Protein AF-A0AB38PI95-F1 (afdb_monomer)

Foldseek 3Di:
DPDPPPDVVVVVVVLVVVLVVVVVVDDPVLQVVLCVVVPVVDDSSVSSVVCVVCVVVSVPDDD

Secondary structure (DSSP, 8-state):
-------TTTHHHHHHHHHHHHHHTS-HHHHHHHHHHT-TT--HHHHHHHHHHTHHHHHS---

Structure (mmCIF, N/CA/C/O backbone):
data_AF-A0AB38PI95-F1
#
_entry.id   AF-A0AB38PI95-F1
#
loop_
_atom_site.group_PDB
_atom_site.id
_atom_site.type_symbol
_atom_site.label_atom_id
_atom_site.label_alt_id
_atom_site.label_comp_id
_atom_site.label_asym_id
_atom_site.label_entity_id
_atom_site.label_seq_id
_atom_site.pdbx_PDB_ins_code
_atom_site.Cartn_x
_atom_site.Cartn_y
_atom_site.Cartn_z
_atom_site.occupancy
_atom_site.B_iso_or_equiv
_atom_site.auth_seq_id
_atom_site.auth_comp_id
_atom_site.auth_asym_id
_atom_site.auth_atom_id
_atom_site.pdbx_PDB_model_num
ATOM 1 N N . MET A 1 1 ? 8.445 27.034 -15.516 1.00 39.47 1 MET A N 1
ATOM 2 C CA . MET A 1 1 ? 8.131 26.077 -16.598 1.00 39.47 1 MET A CA 1
ATOM 3 C C . MET A 1 1 ? 8.891 24.792 -16.307 1.00 39.47 1 MET A C 1
ATOM 5 O O . MET A 1 1 ? 10.079 24.740 -16.584 1.00 39.47 1 MET A O 1
ATOM 9 N N . ILE A 1 2 ? 8.262 23.811 -15.653 1.00 49.94 2 ILE A N 1
ATOM 10 C CA . ILE A 1 2 ? 8.874 22.488 -15.448 1.00 49.94 2 ILE A CA 1
ATOM 11 C C . ILE A 1 2 ? 8.563 21.690 -16.713 1.00 49.94 2 ILE A C 1
ATOM 13 O O . ILE A 1 2 ? 7.427 21.279 -16.934 1.00 49.94 2 ILE A O 1
ATOM 17 N N . THR A 1 3 ? 9.546 21.576 -17.599 1.00 45.19 3 THR A N 1
ATOM 18 C CA . THR A 1 3 ? 9.450 20.798 -18.836 1.00 45.19 3 THR A CA 1
ATOM 19 C C . THR A 1 3 ? 9.489 19.314 -18.498 1.00 45.19 3 THR A C 1
ATOM 21 O O . THR A 1 3 ? 10.548 18.770 -18.195 1.00 45.19 3 THR A O 1
ATOM 24 N N . ILE A 1 4 ? 8.328 18.663 -18.536 1.00 55.09 4 ILE A N 1
ATOM 25 C CA . ILE A 1 4 ? 8.218 17.207 -18.439 1.00 55.09 4 ILE A CA 1
ATOM 26 C C . ILE A 1 4 ? 8.446 16.647 -19.845 1.00 55.09 4 ILE A C 1
ATOM 28 O O . ILE A 1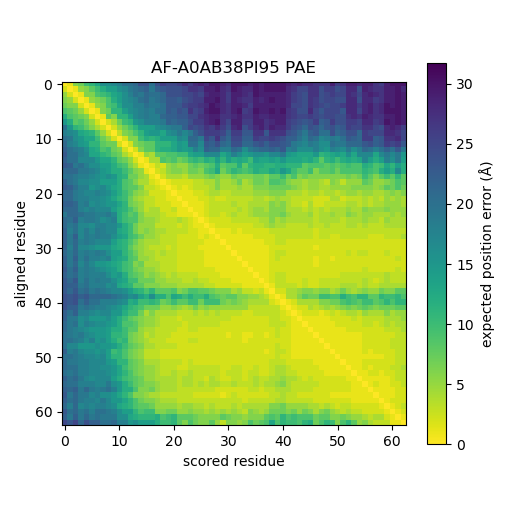 4 ? 7.515 16.506 -20.636 1.00 55.09 4 ILE A O 1
ATOM 32 N N . THR A 1 5 ? 9.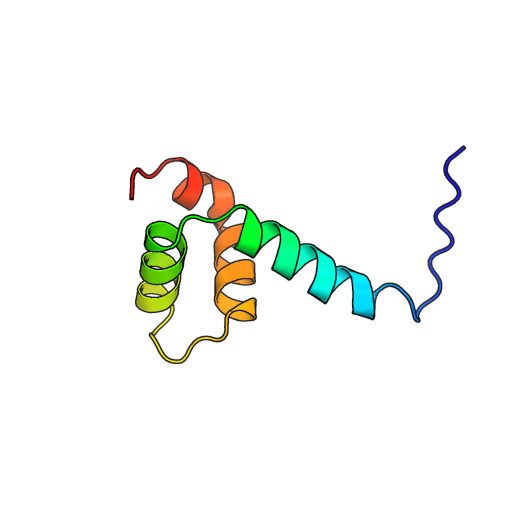701 16.363 -20.183 1.00 49.50 5 THR A N 1
ATOM 33 C CA . THR A 1 5 ? 10.034 15.591 -21.384 1.00 49.50 5 THR A CA 1
ATOM 34 C C . THR A 1 5 ? 9.679 14.133 -21.106 1.00 49.50 5 THR A C 1
ATOM 36 O O . THR A 1 5 ? 10.436 13.407 -20.464 1.00 49.50 5 THR A O 1
ATOM 39 N N . THR A 1 6 ? 8.504 13.690 -21.549 1.00 50.00 6 THR A N 1
ATOM 40 C CA . THR A 1 6 ? 8.100 12.281 -21.481 1.00 50.00 6 THR A CA 1
ATOM 41 C C . THR A 1 6 ? 8.846 11.489 -22.549 1.00 50.00 6 THR A C 1
ATOM 43 O O . THR A 1 6 ? 8.363 11.297 -23.664 1.00 50.00 6 THR A O 1
ATOM 46 N N . ILE A 1 7 ? 10.056 11.047 -22.216 1.00 51.81 7 ILE A N 1
ATOM 47 C CA . ILE A 1 7 ? 10.797 10.062 -23.002 1.00 51.81 7 ILE A CA 1
ATOM 48 C C . ILE A 1 7 ? 10.262 8.689 -22.587 1.00 51.81 7 ILE A C 1
ATOM 50 O O . ILE A 1 7 ? 10.261 8.351 -21.403 1.00 51.81 7 ILE A O 1
ATOM 54 N N . ALA A 1 8 ? 9.810 7.888 -23.550 1.00 52.50 8 ALA A N 1
ATOM 55 C CA . ALA A 1 8 ? 9.209 6.567 -23.339 1.00 52.50 8 ALA A CA 1
ATOM 56 C C . ALA A 1 8 ? 10.109 5.543 -22.597 1.00 52.50 8 ALA A C 1
ATOM 58 O O . ALA A 1 8 ? 9.647 4.454 -22.276 1.00 52.50 8 ALA A O 1
ATOM 59 N N . GLY A 1 9 ? 11.362 5.890 -22.271 1.00 43.66 9 GLY A N 1
ATOM 60 C CA . GLY A 1 9 ? 12.268 5.105 -21.420 1.00 43.66 9 GLY A CA 1
ATOM 61 C C . GLY A 1 9 ? 12.269 5.473 -19.926 1.00 43.66 9 GLY A C 1
ATOM 62 O O . GLY A 1 9 ? 12.804 4.711 -19.130 1.00 43.66 9 GLY A O 1
ATOM 63 N N . CYS A 1 10 ? 11.660 6.593 -19.513 1.00 48.41 10 CYS A N 1
ATOM 64 C CA . CYS A 1 10 ? 11.644 7.035 -18.104 1.00 48.41 10 CYS A CA 1
ATOM 65 C C . CYS A 1 10 ? 10.343 6.679 -17.367 1.00 48.41 10 CYS A C 1
ATOM 67 O O . CYS A 1 10 ? 10.305 6.650 -16.140 1.00 48.41 10 CYS A O 1
ATOM 69 N N . ILE A 1 11 ? 9.273 6.367 -18.101 1.00 50.44 11 ILE A N 1
ATOM 70 C CA . ILE A 1 11 ? 7.984 5.988 -17.502 1.00 50.44 11 ILE A CA 1
ATOM 71 C C . ILE A 1 11 ? 8.080 4.612 -16.811 1.00 50.44 11 ILE A C 1
ATOM 73 O O . ILE A 1 11 ? 7.363 4.353 -15.848 1.00 50.44 11 ILE A O 1
ATOM 77 N N . TYR A 1 12 ? 9.000 3.742 -17.249 1.00 44.91 12 TYR A N 1
ATOM 78 C CA . TYR A 1 12 ? 9.153 2.404 -16.669 1.00 44.91 12 TYR A CA 1
ATOM 79 C C . TYR A 1 12 ? 9.880 2.408 -15.311 1.00 44.91 12 TYR A C 1
ATOM 81 O O . TYR A 1 12 ? 9.547 1.599 -14.448 1.00 44.91 12 TYR A O 1
ATOM 89 N N . ALA A 1 13 ? 10.812 3.346 -15.089 1.00 48.94 13 ALA A N 1
ATOM 90 C CA . ALA A 1 13 ? 11.471 3.537 -13.791 1.00 48.94 13 ALA A CA 1
ATOM 91 C C . ALA A 1 13 ? 10.537 4.197 -12.760 1.00 48.94 13 ALA A C 1
ATOM 93 O O . ALA A 1 13 ? 10.523 3.806 -11.594 1.00 48.94 13 ALA A O 1
ATOM 94 N N . GLY A 1 14 ? 9.665 5.108 -13.212 1.00 52.56 14 GLY A N 1
ATOM 95 C CA . GLY A 1 14 ? 8.747 5.833 -12.333 1.00 52.56 14 GLY A CA 1
ATOM 96 C C . GLY A 1 14 ? 7.756 4.943 -11.577 1.00 52.56 14 GLY A C 1
ATOM 97 O O . GLY A 1 14 ? 7.368 5.285 -10.466 1.00 52.56 14 GLY A O 1
ATOM 98 N N . ASN A 1 15 ? 7.369 3.783 -12.121 1.00 57.41 15 ASN A N 1
ATOM 99 C CA . ASN A 1 15 ? 6.511 2.842 -11.391 1.00 57.41 15 ASN A CA 1
ATOM 100 C C . ASN A 1 15 ? 7.256 2.119 -10.262 1.00 57.41 15 ASN A C 1
ATOM 102 O O . ASN A 1 15 ? 6.651 1.848 -9.229 1.00 57.41 15 ASN A O 1
ATOM 106 N N . VAL A 1 16 ? 8.547 1.818 -10.433 1.00 61.53 16 VAL A N 1
ATOM 107 C CA . VAL A 1 16 ? 9.353 1.187 -9.377 1.00 61.53 16 VAL A CA 1
ATOM 108 C C . VAL A 1 16 ? 9.618 2.196 -8.263 1.00 61.53 16 VAL A C 1
ATOM 110 O O . VAL A 1 16 ? 9.327 1.899 -7.111 1.00 61.53 16 VAL A O 1
ATOM 113 N N . GLU A 1 17 ? 10.046 3.412 -8.610 1.00 66.31 17 GLU A N 1
ATOM 114 C CA . GLU A 1 17 ? 10.286 4.491 -7.640 1.00 66.31 17 GLU A CA 1
ATOM 115 C C . GLU A 1 17 ? 9.005 4.906 -6.899 1.00 66.31 17 GLU A C 1
ATOM 117 O O . GLU A 1 17 ? 9.021 5.145 -5.693 1.00 66.31 17 GLU A O 1
ATOM 122 N N . ARG A 1 18 ? 7.859 4.944 -7.591 1.00 69.25 18 ARG A N 1
ATOM 123 C CA . ARG A 1 18 ? 6.568 5.260 -6.967 1.00 69.25 18 ARG A CA 1
ATOM 124 C C . ARG A 1 18 ? 6.073 4.140 -6.058 1.00 69.25 18 ARG A C 1
ATOM 126 O O . ARG A 1 18 ? 5.521 4.433 -5.000 1.00 69.25 18 ARG A O 1
ATOM 133 N N . ASN A 1 19 ? 6.249 2.880 -6.454 1.00 79.38 19 ASN A N 1
ATOM 134 C CA . ASN A 1 19 ? 5.891 1.749 -5.602 1.00 79.38 19 ASN A CA 1
ATOM 135 C C . ASN A 1 19 ? 6.770 1.711 -4.349 1.00 79.38 19 ASN A C 1
ATOM 137 O O . ASN A 1 19 ? 6.244 1.508 -3.260 1.00 79.38 19 ASN A O 1
ATOM 141 N N . ASP A 1 20 ? 8.072 1.959 -4.494 1.00 80.44 20 ASP A N 1
ATOM 142 C CA . ASP A 1 20 ? 9.017 2.005 -3.379 1.00 80.44 20 ASP A CA 1
ATOM 143 C C . ASP A 1 20 ? 8.686 3.140 -2.399 1.00 80.44 20 ASP A C 1
ATOM 145 O O . ASP A 1 20 ? 8.594 2.908 -1.198 1.00 80.44 20 ASP A O 1
ATOM 149 N N . ALA A 1 21 ? 8.354 4.336 -2.898 1.00 82.19 21 ALA A N 1
ATOM 150 C CA . ALA A 1 21 ? 7.914 5.450 -2.057 1.00 82.19 21 ALA A CA 1
ATOM 151 C C . ALA A 1 21 ? 6.619 5.141 -1.278 1.00 82.19 21 ALA A C 1
ATOM 153 O O . ALA A 1 21 ? 6.499 5.495 -0.105 1.00 82.19 21 ALA A O 1
ATOM 154 N N . VAL A 1 22 ? 5.651 4.466 -1.911 1.00 84.12 22 VAL A N 1
ATOM 155 C CA . VAL A 1 22 ? 4.402 4.052 -1.248 1.00 84.12 22 VAL A CA 1
ATOM 156 C C . VAL A 1 22 ? 4.668 2.985 -0.189 1.00 84.12 22 VAL A C 1
ATOM 158 O O . VAL A 1 22 ? 4.110 3.071 0.900 1.00 84.12 22 VAL A O 1
ATOM 161 N N . LEU A 1 23 ? 5.515 1.999 -0.489 1.00 85.25 23 LEU A N 1
ATOM 162 C CA . LEU A 1 23 ? 5.877 0.938 0.453 1.00 85.25 23 LEU A CA 1
ATOM 163 C C . LEU A 1 23 ? 6.695 1.479 1.629 1.00 85.25 23 LEU A C 1
ATOM 165 O O . LEU A 1 23 ? 6.437 1.102 2.765 1.00 85.25 23 LEU A O 1
ATOM 169 N N . SER A 1 24 ? 7.620 2.404 1.375 1.00 84.81 24 SER A N 1
ATOM 170 C CA . SER A 1 24 ? 8.430 3.074 2.399 1.00 84.81 24 SER A CA 1
ATOM 171 C C . SER A 1 24 ? 7.580 3.927 3.352 1.00 84.81 24 SER A C 1
ATOM 173 O O . SER A 1 24 ? 7.845 3.982 4.550 1.00 84.81 24 SER A O 1
ATOM 175 N N . GLY A 1 25 ? 6.506 4.544 2.847 1.00 83.25 25 GLY A N 1
ATOM 176 C CA . GLY A 1 25 ? 5.529 5.276 3.661 1.00 83.25 25 GLY A CA 1
ATOM 177 C C . GLY A 1 25 ? 4.449 4.406 4.320 1.0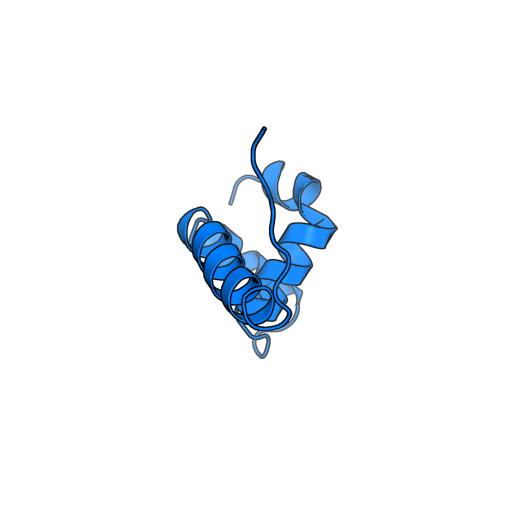0 83.25 25 GLY A C 1
ATOM 178 O O . GLY A 1 25 ? 3.589 4.937 5.023 1.00 83.25 25 GLY A O 1
ATOM 179 N N . MET A 1 26 ? 4.444 3.092 4.079 1.00 88.31 26 MET A N 1
ATOM 180 C CA . MET A 1 26 ? 3.421 2.170 4.567 1.00 88.31 26 MET A CA 1
ATOM 181 C C . MET A 1 26 ? 3.917 1.401 5.793 1.00 88.31 26 MET A C 1
ATOM 183 O O . MET A 1 26 ? 4.953 0.744 5.755 1.00 88.31 26 MET A O 1
ATOM 187 N N . SER A 1 27 ? 3.135 1.413 6.875 1.00 89.56 27 SER A N 1
ATOM 188 C CA . SER A 1 27 ? 3.411 0.573 8.044 1.00 89.56 27 SER A CA 1
ATOM 189 C C . SER A 1 27 ? 3.348 -0.916 7.689 1.00 89.56 27 SER A C 1
ATOM 191 O O . SER A 1 27 ? 2.502 -1.347 6.902 1.00 89.56 27 SER A O 1
ATOM 193 N N . MET A 1 28 ? 4.193 -1.722 8.334 1.00 89.19 28 MET A N 1
ATOM 194 C CA . MET A 1 28 ? 4.267 -3.174 8.120 1.00 89.19 28 MET A CA 1
ATOM 195 C C . MET A 1 28 ? 2.930 -3.892 8.397 1.00 89.19 28 MET A C 1
ATOM 197 O O . MET A 1 28 ? 2.601 -4.872 7.728 1.00 89.19 28 MET A O 1
ATOM 201 N N . GLU A 1 29 ? 2.140 -3.399 9.353 1.00 91.31 29 GLU A N 1
ATOM 202 C CA . GLU A 1 29 ? 0.805 -3.923 9.686 1.00 91.31 29 GLU A CA 1
ATOM 203 C C . GLU A 1 29 ? -0.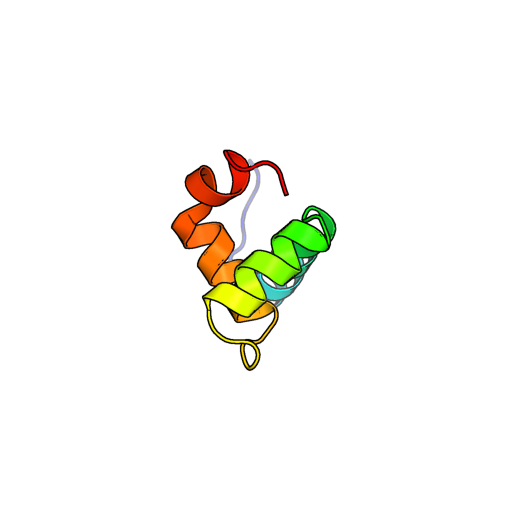205 -3.642 8.567 1.00 91.31 29 GLU A C 1
ATOM 205 O O . GLU A 1 29 ? -0.902 -4.547 8.106 1.00 91.31 29 GLU A O 1
ATOM 210 N N . LYS A 1 30 ? -0.201 -2.41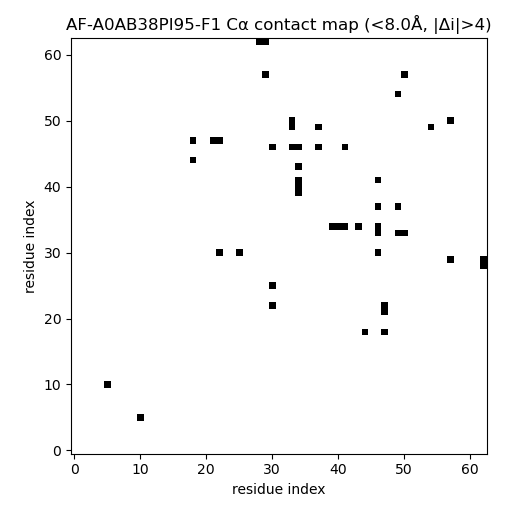1 8.037 1.00 91.00 30 LYS A N 1
ATOM 211 C CA . LYS A 1 30 ? -0.996 -2.013 6.865 1.00 91.00 30 LYS A CA 1
ATOM 212 C C . LYS A 1 30 ? -0.628 -2.854 5.640 1.00 91.00 30 LYS A C 1
ATOM 214 O O . LYS A 1 30 ? -1.520 -3.351 4.955 1.00 91.00 30 LYS A O 1
ATOM 219 N N . TYR A 1 31 ? 0.665 -3.069 5.397 1.00 90.62 31 TYR A N 1
ATOM 220 C CA . TYR A 1 31 ? 1.141 -3.927 4.310 1.00 90.62 31 TYR A CA 1
ATOM 221 C C . TYR A 1 31 ? 0.631 -5.366 4.453 1.00 90.62 31 TYR A C 1
ATOM 223 O O . TYR A 1 31 ? 0.027 -5.893 3.519 1.00 90.62 31 TYR A O 1
ATOM 231 N N . GLN A 1 32 ? 0.826 -5.989 5.622 1.00 90.75 32 GLN A N 1
ATOM 232 C CA . GLN A 1 32 ? 0.379 -7.362 5.879 1.00 90.75 32 GLN A CA 1
ATOM 233 C C . GLN A 1 32 ? -1.136 -7.509 5.767 1.00 90.75 32 GLN A C 1
ATOM 235 O O . GLN A 1 32 ? -1.604 -8.463 5.154 1.00 90.75 32 GLN A O 1
ATOM 240 N N . TYR A 1 33 ? -1.905 -6.551 6.285 1.00 91.31 33 TYR A N 1
ATOM 241 C CA . TYR A 1 33 ? -3.359 -6.573 6.171 1.00 91.31 33 TYR A CA 1
ATOM 242 C C . TYR A 1 33 ? -3.818 -6.559 4.711 1.00 91.31 33 TYR A C 1
ATOM 244 O O . TYR A 1 33 ? -4.701 -7.322 4.320 1.00 91.31 33 TYR A O 1
ATOM 252 N N . ILE A 1 34 ? -3.229 -5.686 3.887 1.00 91.19 34 ILE A N 1
ATOM 253 C CA . ILE A 1 34 ? -3.568 -5.612 2.464 1.00 91.19 34 ILE A CA 1
ATOM 254 C C . ILE A 1 34 ? -3.139 -6.900 1.761 1.00 91.19 34 ILE A C 1
ATOM 256 O O . ILE A 1 34 ? -3.933 -7.440 0.996 1.00 91.19 34 ILE A O 1
ATOM 260 N N . HIS A 1 35 ? -1.932 -7.401 2.046 1.00 92.06 35 HIS A N 1
ATOM 261 C CA . HIS A 1 35 ? -1.368 -8.625 1.468 1.00 92.06 35 HIS A CA 1
ATOM 262 C C . HIS A 1 35 ? -2.215 -9.867 1.769 1.00 92.06 35 HIS A C 1
ATOM 264 O O . HIS A 1 35 ? -2.513 -10.636 0.857 1.00 92.06 35 HIS A O 1
ATOM 270 N N . ASP A 1 36 ? -2.682 -10.014 3.009 1.00 91.31 36 ASP A N 1
ATOM 271 C CA . ASP A 1 36 ? -3.595 -11.086 3.412 1.00 91.31 36 ASP A CA 1
ATOM 272 C C . ASP A 1 36 ? -4.955 -10.954 2.707 1.00 91.31 36 ASP A C 1
ATOM 274 O O . ASP A 1 36 ? -5.461 -11.913 2.120 1.00 91.31 36 ASP A O 1
ATOM 278 N N . ARG A 1 37 ? -5.496 -9.729 2.643 1.00 88.56 37 ARG A N 1
ATOM 279 C CA . ARG A 1 37 ? -6.798 -9.433 2.026 1.00 88.56 37 ARG A CA 1
ATOM 280 C C . ARG A 1 37 ? -6.859 -9.758 0.533 1.00 88.56 37 ARG A C 1
ATOM 282 O O . ARG A 1 37 ? -7.892 -10.229 0.062 1.00 88.56 37 ARG A O 1
ATOM 289 N N . ILE A 1 38 ? -5.793 -9.475 -0.216 1.00 89.88 38 ILE A N 1
ATOM 290 C CA . ILE A 1 38 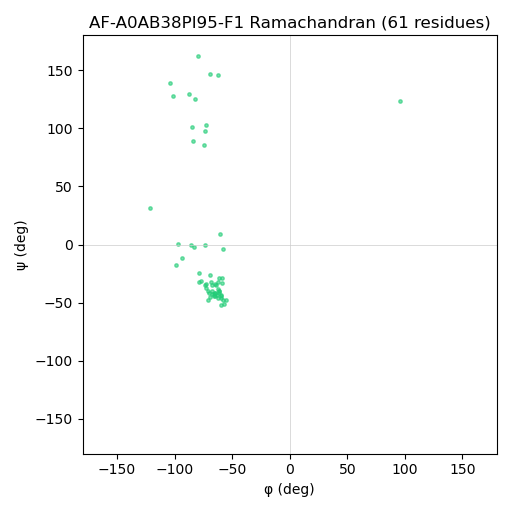? -5.710 -9.781 -1.658 1.00 89.88 38 ILE A CA 1
ATOM 291 C C . ILE A 1 38 ? -5.215 -11.210 -1.935 1.00 89.88 38 ILE A C 1
ATOM 293 O O . ILE A 1 38 ? -5.143 -11.628 -3.091 1.00 89.88 38 ILE A O 1
ATOM 297 N N . GLY A 1 39 ? -4.917 -11.967 -0.877 1.00 84.50 39 GLY A N 1
ATOM 298 C CA . GLY A 1 39 ? -4.399 -13.325 -0.911 1.00 84.50 39 GLY A CA 1
ATOM 299 C C . GLY A 1 39 ? -2.878 -13.345 -0.804 1.00 84.50 39 GLY A C 1
ATOM 300 O O . GLY A 1 39 ? -2.184 -12.799 -1.659 1.00 84.50 39 GLY A O 1
ATOM 301 N N . GLY A 1 40 ? -2.348 -14.067 0.192 1.00 76.44 40 GLY A N 1
ATOM 302 C CA . GLY A 1 40 ? -0.920 -14.110 0.558 1.00 76.44 40 GLY A CA 1
ATOM 303 C C . GLY A 1 40 ? 0.077 -14.609 -0.506 1.00 76.44 40 GLY A C 1
ATOM 304 O O . GLY A 1 40 ? 1.249 -14.816 -0.205 1.00 76.44 40 GLY A O 1
ATOM 305 N N . ARG A 1 41 ? -0.358 -14.808 -1.757 1.00 81.69 41 ARG A N 1
ATOM 306 C CA . ARG A 1 41 ? 0.503 -15.003 -2.940 1.00 81.69 41 ARG A CA 1
ATOM 307 C C . ARG A 1 41 ? 0.716 -13.719 -3.751 1.00 81.69 41 ARG A C 1
ATOM 309 O O . ARG A 1 41 ? 1.381 -13.766 -4.783 1.00 81.69 41 ARG A O 1
ATOM 316 N N . ALA A 1 42 ? 0.137 -12.600 -3.330 1.00 84.75 42 ALA A N 1
ATOM 317 C CA . ALA A 1 42 ? 0.245 -11.334 -4.034 1.00 84.75 42 ALA A CA 1
ATOM 318 C C . ALA A 1 42 ? 1.659 -10.752 -3.964 1.00 84.75 42 ALA A C 1
ATOM 320 O O . ALA A 1 42 ? 2.372 -10.908 -2.970 1.00 84.75 42 ALA A O 1
ATOM 321 N N . SER A 1 43 ? 2.074 -10.067 -5.028 1.00 88.31 43 SER A N 1
ATOM 322 C CA . SER A 1 43 ? 3.343 -9.345 -5.026 1.00 88.31 43 SER A CA 1
ATOM 323 C C . SER A 1 43 ? 3.202 -8.005 -4.303 1.00 88.31 43 SER A C 1
ATOM 325 O O . SER A 1 43 ? 2.105 -7.458 -4.172 1.00 88.31 43 SER A O 1
ATOM 327 N N . SER A 1 44 ? 4.321 -7.404 -3.902 1.00 86.19 44 SER A N 1
ATOM 328 C CA . SER A 1 44 ? 4.322 -6.046 -3.344 1.00 86.19 44 SER A CA 1
ATOM 329 C C . SER A 1 44 ? 3.747 -5.015 -4.327 1.00 86.19 44 SER A C 1
ATOM 331 O O . SER A 1 44 ? 3.123 -4.046 -3.907 1.00 86.19 44 SER A O 1
ATOM 333 N N . SER A 1 45 ? 3.863 -5.242 -5.644 1.00 87.06 45 SER A N 1
ATOM 334 C CA . SER A 1 45 ? 3.202 -4.387 -6.637 1.00 87.06 45 SER A CA 1
ATOM 335 C C . SER A 1 45 ? 1.679 -4.518 -6.607 1.00 87.06 45 SER A C 1
ATOM 337 O O . SER A 1 45 ? 0.999 -3.538 -6.908 1.00 87.06 45 SER A O 1
ATOM 339 N N . ASP A 1 46 ? 1.138 -5.693 -6.289 1.00 89.81 46 ASP A N 1
ATOM 340 C CA . ASP A 1 46 ? -0.308 -5.899 -6.166 1.00 89.81 46 ASP A CA 1
ATOM 341 C C . ASP A 1 46 ? -0.842 -5.244 -4.891 1.00 89.81 46 ASP A C 1
ATOM 343 O O . ASP A 1 46 ? -1.888 -4.599 -4.930 1.00 89.81 46 ASP A O 1
ATOM 347 N N . VAL A 1 47 ? -0.069 -5.300 -3.800 1.00 90.69 47 VAL A N 1
ATOM 348 C CA . VAL A 1 47 ? -0.358 -4.559 -2.562 1.00 90.69 47 VAL A CA 1
ATOM 349 C C . VAL A 1 47 ? -0.438 -3.058 -2.832 1.00 90.69 47 VAL A C 1
ATOM 351 O O . VAL A 1 47 ? -1.406 -2.415 -2.435 1.00 90.69 47 VAL A O 1
ATOM 354 N N . VAL A 1 48 ? 0.531 -2.495 -3.563 1.00 90.44 48 VAL A N 1
ATOM 355 C CA . VAL A 1 48 ? 0.524 -1.065 -3.912 1.00 90.44 48 VAL A CA 1
ATOM 356 C C . VAL A 1 48 ? -0.653 -0.709 -4.821 1.00 90.44 48 VAL A C 1
ATOM 358 O O . VAL A 1 48 ? -1.295 0.318 -4.609 1.00 90.44 48 VAL A O 1
ATOM 361 N N . LYS A 1 49 ? -0.979 -1.544 -5.815 1.00 90.56 49 LYS A N 1
ATOM 362 C CA . LYS A 1 49 ? -2.137 -1.308 -6.694 1.00 90.56 49 LYS A CA 1
ATOM 363 C C . LYS A 1 49 ? -3.447 -1.308 -5.915 1.00 90.56 49 LYS A C 1
ATOM 365 O O . LYS A 1 49 ? -4.259 -0.408 -6.117 1.00 90.56 49 LYS A O 1
ATOM 370 N N . GLU A 1 50 ? -3.643 -2.279 -5.027 1.00 91.75 50 GLU A N 1
ATOM 371 C CA . GLU A 1 50 ? -4.841 -2.343 -4.188 1.00 91.75 50 GLU A CA 1
ATOM 372 C C . GLU A 1 50 ? -4.894 -1.161 -3.212 1.00 91.75 50 GLU A C 1
ATOM 374 O O . GLU A 1 50 ? -5.936 -0.517 -3.080 1.00 91.75 50 GLU A O 1
ATOM 379 N N . TYR A 1 51 ? -3.762 -0.809 -2.594 1.00 90.44 51 TYR A N 1
ATOM 380 C CA . 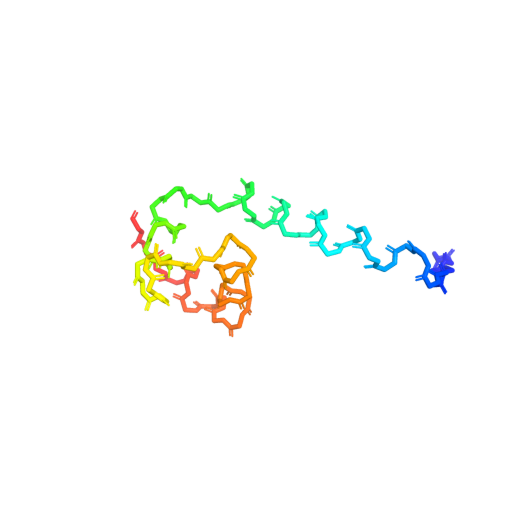TYR A 1 51 ? -3.660 0.369 -1.737 1.00 90.44 51 TYR A CA 1
ATOM 381 C C . TYR A 1 51 ? -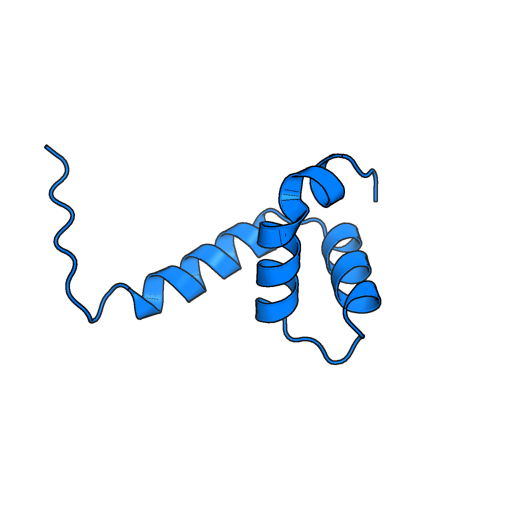4.063 1.645 -2.478 1.00 90.44 51 TYR A C 1
ATOM 383 O O . TYR A 1 51 ? -4.927 2.369 -2.002 1.00 90.44 51 TYR A O 1
ATOM 391 N N . LEU A 1 52 ? -3.498 1.907 -3.660 1.00 89.56 52 LEU A N 1
ATOM 392 C CA . LEU A 1 52 ? -3.809 3.105 -4.445 1.00 89.56 52 LEU A CA 1
ATOM 393 C C . LEU A 1 52 ? -5.267 3.124 -4.924 1.00 89.56 52 LEU A C 1
ATOM 395 O O . LEU A 1 52 ? -5.883 4.186 -4.984 1.00 89.56 52 LEU A O 1
ATOM 399 N N . ARG A 1 53 ? -5.838 1.955 -5.237 1.00 92.19 53 ARG A N 1
ATOM 400 C CA . ARG A 1 53 ? -7.240 1.817 -5.651 1.00 92.19 53 ARG A CA 1
ATOM 401 C C . ARG A 1 53 ? -8.218 2.126 -4.515 1.00 92.19 53 ARG A C 1
ATOM 403 O O . ARG A 1 53 ? -9.270 2.709 -4.762 1.00 92.19 53 ARG A O 1
ATOM 410 N N . ASN A 1 54 ? -7.855 1.774 -3.284 1.00 92.31 54 ASN A N 1
ATOM 411 C CA . ASN A 1 54 ? -8.700 1.891 -2.096 1.00 92.31 54 ASN A CA 1
ATOM 412 C C . ASN A 1 54 ? -8.067 2.778 -1.008 1.00 92.31 54 ASN A C 1
ATOM 414 O O . ASN A 1 54 ? -8.309 2.576 0.183 1.00 92.31 54 ASN A O 1
ATOM 418 N N . GLN A 1 55 ? -7.285 3.786 -1.404 1.00 89.56 55 GLN A N 1
ATOM 419 C CA . GLN A 1 55 ? -6.407 4.529 -0.495 1.00 89.56 55 GLN A CA 1
ATOM 420 C C . GLN A 1 55 ? -7.158 5.129 0.696 1.00 89.56 55 GLN A C 1
ATOM 422 O O . GLN A 1 55 ? -6.754 4.914 1.831 1.00 89.56 55 GLN A O 1
ATOM 427 N N . GLY A 1 56 ? -8.293 5.798 0.469 1.00 90.25 56 GLY A N 1
ATOM 428 C CA . GLY A 1 56 ? -9.078 6.397 1.557 1.00 90.25 56 GLY A CA 1
ATOM 429 C C . GLY A 1 56 ? -9.623 5.376 2.564 1.00 90.25 56 GLY A C 1
ATOM 430 O O . GLY A 1 56 ? -9.702 5.666 3.752 1.00 90.25 56 GLY A O 1
ATOM 431 N N . PHE A 1 57 ? -9.939 4.155 2.120 1.00 91.75 57 PHE A N 1
ATOM 432 C CA . PHE A 1 57 ? -10.359 3.081 3.024 1.00 91.75 57 PHE A CA 1
ATOM 433 C C . PHE A 1 57 ? -9.200 2.595 3.893 1.00 91.75 57 PHE A C 1
ATOM 435 O O . PHE A 1 57 ? -9.389 2.344 5.081 1.00 91.75 57 PHE A O 1
ATOM 442 N N . TYR A 1 58 ? -8.012 2.451 3.301 1.00 89.94 58 TYR A N 1
ATOM 443 C CA . TYR A 1 58 ? -6.846 1.986 4.037 1.00 89.94 58 TYR A CA 1
ATOM 444 C C . TYR A 1 58 ? -6.204 3.076 4.894 1.00 89.94 58 TYR A C 1
ATOM 446 O O . TYR A 1 58 ? -5.547 2.737 5.867 1.00 89.94 58 TYR A O 1
ATOM 454 N N . ASP A 1 59 ? -6.377 4.352 4.564 1.00 88.69 59 ASP A N 1
ATOM 455 C CA . ASP A 1 59 ? -5.893 5.476 5.370 1.00 88.69 59 ASP A CA 1
ATOM 456 C C . ASP A 1 59 ? -6.809 5.767 6.567 1.00 88.69 59 ASP A C 1
ATOM 458 O O . ASP A 1 59 ? -6.338 6.090 7.648 1.00 88.69 59 ASP A O 1
ATOM 462 N N . SER A 1 60 ? -8.118 5.535 6.412 1.00 90.12 60 SER A N 1
ATOM 463 C CA . SER A 1 60 ? -9.110 5.676 7.488 1.00 90.12 60 SER A CA 1
ATOM 464 C C . SER A 1 60 ? -9.055 4.562 8.546 1.00 90.12 60 SER A C 1
ATOM 466 O O . SER A 1 60 ? -9.882 4.552 9.461 1.00 90.12 60 SER A O 1
ATOM 468 N N . LYS A 1 61 ? -8.151 3.591 8.404 1.00 85.25 61 LYS A N 1
ATOM 469 C CA . LYS A 1 61 ? -8.010 2.461 9.321 1.00 85.25 61 LYS A CA 1
ATOM 470 C C . LYS A 1 61 ? -6.801 2.633 10.223 1.00 85.25 61 LYS A C 1
ATOM 472 O O . LYS A 1 61 ? -5.727 3.004 9.759 1.00 85.25 61 LYS A O 1
ATOM 4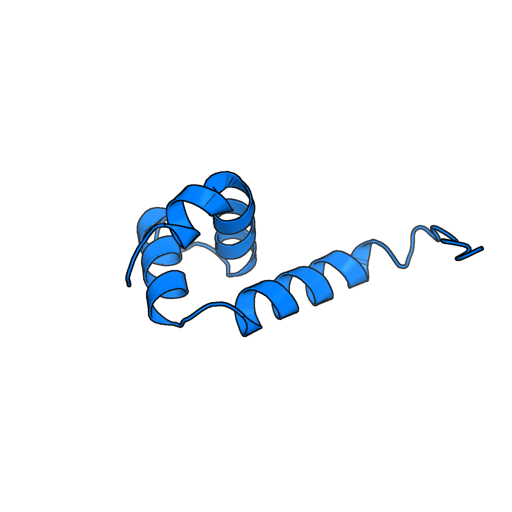77 N N . ASP A 1 62 ? -7.006 2.274 11.479 1.00 82.69 62 ASP A N 1
ATOM 478 C CA . ASP A 1 62 ? -5.949 2.029 12.452 1.00 82.69 62 ASP A CA 1
ATOM 479 C C . ASP A 1 62 ? -5.539 0.551 12.323 1.00 82.69 62 ASP A C 1
ATOM 481 O O . ASP A 1 62 ? -6.422 -0.311 12.227 1.00 82.69 62 ASP A O 1
ATOM 485 N N . TYR A 1 63 ? -4.238 0.279 12.199 1.00 79.06 63 TYR A N 1
ATOM 486 C CA . TYR A 1 63 ? -3.673 -1.063 11.978 1.00 79.06 63 TYR A CA 1
ATOM 487 C C . TYR A 1 63 ? -2.853 -1.488 13.173 1.00 79.06 63 TYR A C 1
ATOM 489 O O . TYR A 1 63 ? -2.160 -0.597 13.710 1.00 79.06 63 TYR A O 1
#

Sequence (63 aa):
MITITTIAGCIYAGNVERNDAVLSGMSMEKYQYIHDRIGGRASSSDVVKEYLRNQGFYDSKDY

Mean predicted aligned error: 9.59 Å

Solvent-accessible surface area (backbone atoms only — not comparable to full-atom values): 3936 Å² total; per-residue (Å²): 135,88,81,79,79,85,51,90,78,56,64,70,53,49,55,55,56,50,47,49,54,52,54,72,73,46,54,71,57,54,49,49,54,47,31,53,73,75,36,80,83,58,51,74,68,52,41,47,51,51,42,69,74,41,39,70,66,62,66,75,50,89,112

Nearest PDB structures (foldseek):
  4nd6-assembly1_A-2  TM=5.047E-01  e=6.351E+00  Methanocaldococcus jannaschii DSM 2661

Organism: Bacteroides fragilis (NCBI:txid817)

pLDDT: mean 77.55, std 16.96, range [39.47, 92.31]

Radius of gyration: 14.11 Å; Cα contacts (8 Å, |Δi|>4): 24; chains: 1; bounding box: 23×41×36 Å